Protein AF-A0A3D1PPT0-F1 (afdb_monomer)

Mean predicted aligned error: 4.59 Å

Secondary structure (DSSP, 8-state):
----------EEEEESSHHHHHHHHHHHHHHHHHTT-EEEEEESS--HHHHHHHHTTS---HHHHHHHHHS--SS-HHHHHHHHHHHHHTT--EEEEEEE-HHHHHHHHHHHHHHHTT-SSEEEEEEEEHHHHTTTHHHHHTT-SEEEETTEEEE--

Foldseek 3Di:
DDDDDPDDFAEEEEAQDLVQVCLLCLVVVLVCVVVVAAEAEAEPAACLVVLLVVLVPDPDDPVSSVVSNPHRRHNDLVVSLVVLQVCLVVLGQYEYEHYDAPVSLVVSCVSNCVRPVPHPRYHYYYYHHCVRCVVPVVVVLVVHQWYGHSVGIDGPD

Solvent-accessible surface area (backbone atoms only — not comparable to full-atom values): 8934 Å² total; per-residue (Å²): 140,83,78,88,75,88,64,75,88,36,31,34,30,72,24,86,44,71,68,50,41,47,60,33,42,48,68,53,50,54,52,36,50,76,68,72,30,47,69,44,50,45,33,77,58,68,38,54,68,60,50,53,58,46,55,75,71,50,98,65,60,67,71,58,48,52,59,62,66,68,45,65,42,45,59,51,61,74,62,50,52,54,50,53,55,52,39,54,75,68,66,48,46,30,39,36,36,33,36,29,50,71,70,55,38,50,58,49,45,71,58,51,44,81,66,44,76,84,45,88,45,62,48,51,34,44,30,36,43,39,78,83,37,63,92,47,46,68,70,56,49,74,77,30,46,25,36,47,38,75,93,41,80,42,74,68,119

Radius of gyration: 15.18 Å; Cα contacts (8 Å, |Δi|>4): 231; chains: 1; bounding box: 26×52×35 Å

Sequence (157 aa):
MNKNQKTKEKTCAFYASDYHFEMISLPYINKKLDESKEVIVLTENNLKETIKKLVSKINLNEDKKVDILKIDWENNDLNKFKKINEDIKSKKDMVIFVKGKENYIKNINENIEKWTEKSKNVEIIDCYDMEEISQDMDNIMDQYKFTLKTTGKNIIK

Structure (mmCIF, N/CA/C/O backbone):
data_AF-A0A3D1PPT0-F1
#
_entry.id   AF-A0A3D1PPT0-F1
#
loop_
_atom_site.group_PDB
_atom_site.id
_atom_site.type_symbol
_atom_site.label_atom_id
_atom_site.label_alt_id
_atom_site.label_comp_id
_atom_site.label_asym_id
_atom_site.label_entity_id
_atom_site.label_seq_id
_atom_site.pdbx_PDB_ins_code
_atom_site.Cartn_x
_atom_site.Cartn_y
_atom_site.Cartn_z
_atom_site.occupancy
_atom_site.B_iso_or_equiv
_atom_site.auth_seq_id
_atom_site.auth_comp_id
_atom_site.auth_asym_id
_atom_site.auth_atom_id
_atom_site.pdbx_PDB_model_num
ATOM 1 N N . MET A 1 1 ? -0.658 -32.384 -5.432 1.00 43.19 1 MET A N 1
ATOM 2 C CA . MET A 1 1 ? -1.028 -32.012 -4.048 1.00 43.19 1 MET A CA 1
ATOM 3 C C . MET A 1 1 ? -0.058 -30.949 -3.578 1.00 43.19 1 MET A C 1
ATOM 5 O O . MET A 1 1 ? 1.128 -31.238 -3.556 1.00 43.19 1 MET A O 1
ATOM 9 N N . ASN A 1 2 ? -0.536 -29.761 -3.209 1.00 31.02 2 ASN A N 1
ATOM 10 C CA . ASN A 1 2 ? 0.207 -28.881 -2.312 1.00 31.02 2 ASN A CA 1
ATOM 11 C C . ASN A 1 2 ? -0.758 -28.197 -1.342 1.00 31.02 2 ASN A C 1
ATOM 13 O O . ASN A 1 2 ? -1.925 -27.969 -1.646 1.00 31.02 2 ASN A O 1
ATOM 17 N N . LYS A 1 3 ? -0.266 -28.074 -0.114 1.00 34.47 3 LYS A N 1
ATOM 18 C CA . LYS A 1 3 ? -1.001 -28.040 1.149 1.00 34.47 3 LYS A CA 1
ATOM 19 C C . LYS A 1 3 ? -1.769 -26.733 1.344 1.00 34.47 3 LYS A C 1
ATOM 21 O O . LYS A 1 3 ? -1.200 -25.671 1.146 1.00 34.47 3 LYS A O 1
ATOM 26 N N . ASN A 1 4 ? -3.005 -26.852 1.837 1.00 39.88 4 ASN A N 1
ATOM 27 C CA . ASN A 1 4 ? -3.683 -25.920 2.747 1.00 39.88 4 ASN A CA 1
ATOM 28 C C . ASN A 1 4 ? -3.096 -24.498 2.809 1.00 39.88 4 ASN A C 1
ATOM 30 O O . ASN A 1 4 ? -2.455 -24.145 3.796 1.00 39.88 4 ASN A O 1
ATOM 34 N N . GLN A 1 5 ? -3.382 -23.654 1.825 1.00 42.25 5 GLN A N 1
ATOM 35 C CA . GLN A 1 5 ? -3.345 -22.217 2.055 1.00 42.25 5 GLN A CA 1
ATOM 36 C C . GLN A 1 5 ? -4.765 -21.782 2.407 1.00 42.25 5 GLN A C 1
ATOM 38 O O . GLN A 1 5 ? -5.582 -21.465 1.551 1.00 42.25 5 GLN A O 1
ATOM 43 N N . LYS A 1 6 ? -5.079 -21.776 3.708 1.00 45.47 6 LYS A N 1
ATOM 44 C CA . LYS A 1 6 ? -6.117 -20.878 4.236 1.00 45.47 6 LYS A CA 1
ATOM 45 C C . LYS A 1 6 ? -5.547 -19.455 4.203 1.00 45.47 6 LYS A C 1
ATOM 47 O O . LYS A 1 6 ? -5.360 -18.838 5.244 1.00 45.47 6 LYS A O 1
ATOM 52 N N . THR A 1 7 ? -5.182 -18.961 3.028 1.00 49.59 7 THR A N 1
ATOM 53 C CA . THR A 1 7 ? -4.718 -17.590 2.872 1.00 49.59 7 THR A CA 1
ATOM 54 C C . THR A 1 7 ? -5.952 -16.731 2.674 1.00 49.59 7 THR A C 1
ATOM 56 O O . THR A 1 7 ? -6.834 -17.008 1.863 1.00 49.59 7 THR A O 1
ATOM 59 N N . LYS A 1 8 ? -6.067 -15.713 3.517 1.00 63.38 8 LYS A N 1
ATOM 60 C CA . LYS A 1 8 ? -7.023 -14.629 3.341 1.00 63.3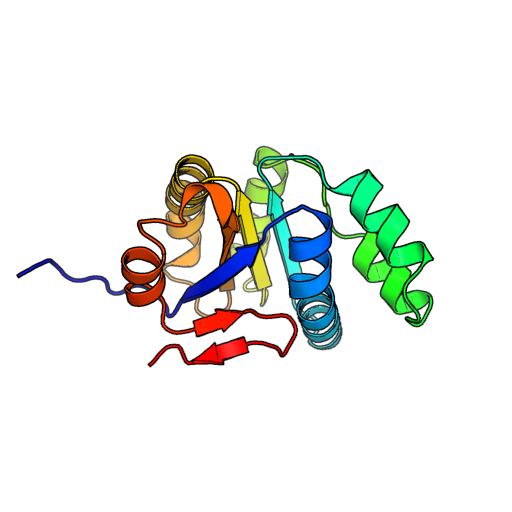8 8 LYS A CA 1
ATOM 61 C C . LYS A 1 8 ? -6.967 -14.145 1.889 1.00 63.38 8 LYS A C 1
ATOM 63 O O . LYS A 1 8 ? -5.880 -14.069 1.331 1.00 63.38 8 LYS A O 1
ATOM 68 N N . GLU A 1 9 ? -8.110 -13.832 1.283 1.00 76.56 9 GLU A N 1
ATOM 69 C CA . GLU A 1 9 ? -8.149 -13.369 -0.109 1.00 76.56 9 GLU A CA 1
ATOM 70 C C . GLU A 1 9 ? -7.238 -12.144 -0.284 1.00 76.56 9 GLU A C 1
ATOM 72 O O . GLU A 1 9 ? -7.516 -11.077 0.270 1.00 76.56 9 GLU A O 1
ATOM 77 N N . LYS A 1 10 ? -6.136 -12.310 -1.022 1.00 84.69 10 LYS A N 1
ATOM 78 C CA . LYS A 1 10 ? -5.151 -11.252 -1.260 1.00 84.69 10 LYS A CA 1
ATOM 79 C C . LYS A 1 10 ? -5.375 -10.563 -2.600 1.00 84.69 10 LYS A C 1
ATOM 81 O O . LYS A 1 10 ? -5.988 -11.117 -3.519 1.00 84.69 10 LYS A O 1
ATOM 86 N N . THR A 1 11 ? -4.832 -9.355 -2.698 1.00 95.00 11 THR A N 1
ATOM 87 C CA . THR A 1 11 ? -4.784 -8.567 -3.930 1.00 95.00 11 THR A CA 1
ATOM 88 C C . THR A 1 11 ? -3.329 -8.396 -4.353 1.00 95.00 11 THR A C 1
ATOM 90 O O . THR A 1 11 ? -2.491 -8.132 -3.497 1.00 95.00 11 THR A O 1
ATOM 93 N N . CYS A 1 12 ? -3.027 -8.511 -5.644 1.00 96.69 12 CYS A N 1
ATOM 94 C CA . CYS A 1 12 ? -1.728 -8.121 -6.192 1.00 96.69 12 CYS A CA 1
ATOM 95 C C . CYS A 1 12 ? -1.845 -6.878 -7.082 1.00 96.69 12 CYS A C 1
ATOM 97 O O . CYS A 1 12 ? -2.912 -6.570 -7.612 1.00 96.69 12 CYS A O 1
ATOM 99 N N . ALA A 1 13 ? -0.751 -6.158 -7.271 1.00 97.44 13 ALA A N 1
ATOM 100 C CA . ALA A 1 13 ? -0.611 -5.095 -8.257 1.00 97.44 13 ALA A CA 1
ATOM 101 C C . ALA A 1 13 ? 0.745 -5.229 -8.949 1.00 97.44 13 ALA A C 1
ATOM 103 O O . ALA A 1 13 ? 1.684 -5.777 -8.377 1.00 97.44 13 ALA A O 1
ATOM 104 N N . PHE A 1 14 ? 0.857 -4.696 -10.161 1.00 96.50 14 PHE A N 1
ATOM 105 C CA . PHE A 1 14 ? 2.086 -4.762 -10.950 1.00 96.50 14 PHE A CA 1
ATOM 106 C C . PHE A 1 14 ? 2.441 -3.367 -11.430 1.00 96.50 14 PHE A C 1
ATOM 108 O O . PHE A 1 14 ? 1.636 -2.724 -12.108 1.00 96.50 14 PHE A O 1
ATOM 115 N N . TYR A 1 15 ? 3.624 -2.889 -11.059 1.00 97.06 15 TYR A N 1
ATOM 116 C CA . TYR A 1 15 ? 4.100 -1.559 -11.415 1.00 97.06 15 TYR A CA 1
ATOM 117 C C . TYR A 1 15 ? 5.358 -1.643 -12.278 1.00 97.06 15 TYR A C 1
ATOM 119 O O . TYR A 1 15 ? 6.070 -2.633 -12.261 1.00 97.06 15 TYR A O 1
ATOM 127 N N . ALA A 1 16 ? 5.626 -0.578 -13.032 1.00 95.69 16 ALA A N 1
ATOM 128 C CA . ALA A 1 16 ? 6.801 -0.463 -13.909 1.00 95.69 16 ALA A CA 1
ATOM 129 C C . ALA A 1 16 ? 7.741 0.674 -13.469 1.00 95.69 16 ALA A C 1
ATOM 131 O O . ALA A 1 16 ? 8.808 0.880 -14.020 1.00 95.69 16 ALA A O 1
ATOM 132 N N . SER A 1 17 ? 7.298 1.490 -12.513 1.00 96.56 17 SER A N 1
ATOM 133 C CA . SER A 1 17 ? 8.070 2.554 -11.874 1.00 96.56 17 SER A CA 1
ATOM 134 C C . SER A 1 17 ? 7.339 3.015 -10.615 1.00 96.56 17 SER A C 1
ATOM 136 O O . SER A 1 17 ? 6.165 2.681 -10.421 1.00 96.56 17 SER A O 1
ATOM 138 N N . ASP A 1 18 ? 7.994 3.841 -9.801 1.00 97.50 18 ASP A N 1
ATOM 139 C CA . ASP A 1 18 ? 7.369 4.478 -8.639 1.00 97.50 18 ASP A CA 1
ATOM 140 C C . ASP A 1 18 ? 6.121 5.275 -9.029 1.00 97.50 18 ASP A C 1
ATOM 142 O O . ASP A 1 18 ? 5.050 5.039 -8.480 1.00 97.50 18 ASP A O 1
ATOM 146 N N . TYR A 1 19 ? 6.200 6.120 -10.063 1.00 96.56 19 TYR A N 1
ATOM 147 C CA . TYR A 1 19 ? 5.028 6.854 -10.549 1.00 96.56 19 TYR A CA 1
ATOM 148 C C . TYR A 1 19 ? 3.919 5.926 -11.055 1.00 96.56 19 TYR A C 1
ATOM 150 O O . TYR A 1 19 ? 2.744 6.227 -10.860 1.00 96.56 19 TYR A O 1
ATOM 158 N N . HIS A 1 20 ? 4.255 4.798 -11.696 1.00 96.19 20 HIS A N 1
ATOM 159 C CA . HIS A 1 20 ? 3.234 3.838 -12.125 1.00 96.19 20 HIS A CA 1
ATOM 160 C C . HIS A 1 20 ? 2.518 3.220 -10.913 1.00 96.19 20 HIS A C 1
ATOM 162 O O . HIS A 1 20 ? 1.288 3.166 -10.897 1.00 96.19 20 HIS A O 1
ATOM 168 N N . PHE A 1 21 ? 3.262 2.830 -9.874 1.00 98.00 21 PHE A N 1
ATOM 169 C CA . PHE A 1 21 ? 2.687 2.358 -8.612 1.00 98.00 21 PHE A CA 1
ATOM 170 C C . PHE A 1 21 ? 1.792 3.418 -7.958 1.00 98.00 21 PHE A C 1
ATOM 172 O O . PHE A 1 21 ? 0.669 3.118 -7.549 1.00 98.00 21 PHE A O 1
ATOM 179 N N . GLU A 1 22 ? 2.256 4.663 -7.872 1.00 97.00 22 GLU A N 1
ATOM 180 C CA . GLU A 1 22 ? 1.495 5.760 -7.274 1.00 97.00 22 GLU A CA 1
ATOM 181 C C . GLU A 1 22 ? 0.200 6.030 -8.056 1.00 97.00 22 GLU A C 1
ATOM 183 O O . GLU A 1 22 ? -0.864 6.171 -7.461 1.00 97.00 22 GLU A O 1
ATOM 188 N N . MET A 1 23 ? 0.239 6.005 -9.392 1.00 94.50 23 MET A N 1
ATOM 189 C CA . MET A 1 23 ? -0.955 6.157 -10.235 1.00 94.50 23 MET A CA 1
ATOM 190 C C . MET A 1 23 ? -1.960 5.007 -10.076 1.00 94.50 23 MET A C 1
ATOM 192 O O . MET A 1 23 ? -3.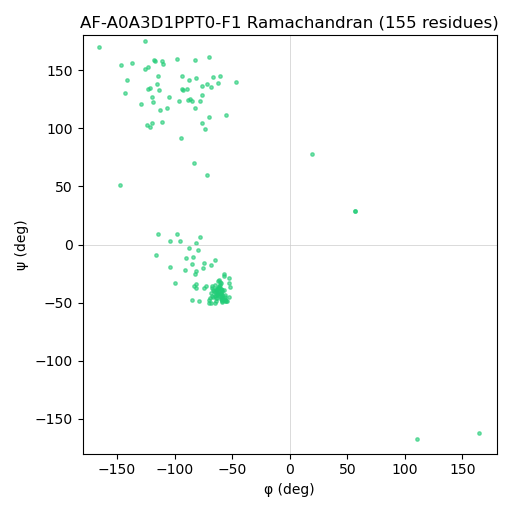167 5.241 -10.143 1.00 94.50 23 MET A O 1
ATOM 196 N N . ILE A 1 24 ? -1.491 3.773 -9.860 1.00 96.19 24 ILE A N 1
ATOM 197 C CA . ILE A 1 24 ? -2.359 2.623 -9.558 1.00 96.19 24 ILE A CA 1
ATOM 198 C C . ILE A 1 24 ? -2.989 2.774 -8.166 1.00 96.19 24 ILE A C 1
ATOM 200 O O . ILE A 1 24 ? -4.185 2.541 -7.987 1.00 96.19 24 ILE A O 1
ATOM 204 N N . SER A 1 25 ? -2.179 3.134 -7.171 1.00 96.81 25 SER A N 1
ATOM 205 C CA . SER A 1 25 ? -2.561 3.083 -5.759 1.00 96.81 25 SER A CA 1
ATOM 206 C C . SER A 1 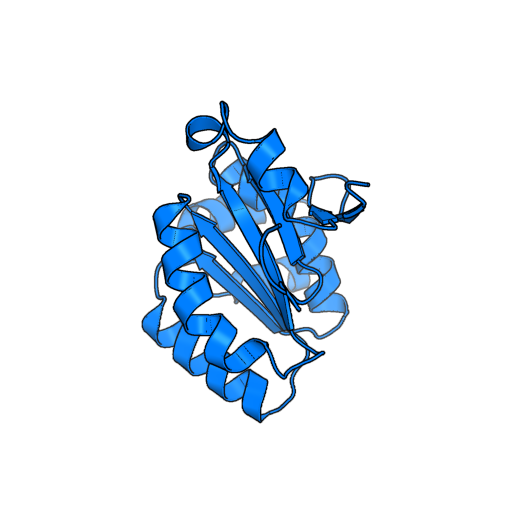25 ? -3.380 4.291 -5.311 1.00 96.81 25 S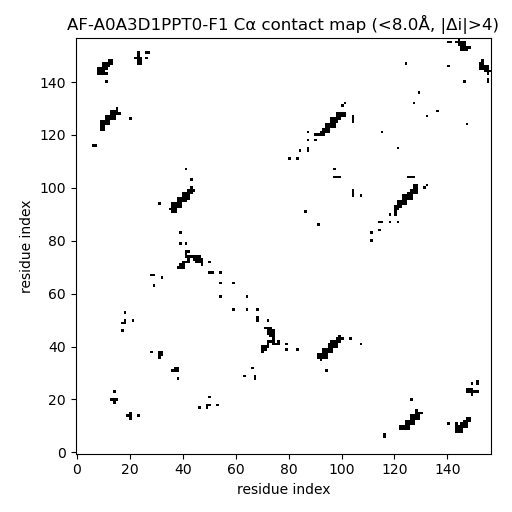ER A C 1
ATOM 208 O O . SER A 1 25 ? -4.331 4.114 -4.553 1.00 96.81 25 SER A O 1
ATOM 210 N N . LEU A 1 26 ? -3.084 5.503 -5.792 1.00 95.19 26 LEU A N 1
ATOM 211 C CA . LEU A 1 26 ? -3.695 6.742 -5.303 1.00 95.19 26 LEU A CA 1
ATOM 212 C C . LEU A 1 26 ? -5.229 6.777 -5.373 1.00 95.19 26 LEU A C 1
ATOM 214 O O . LEU A 1 26 ? -5.841 7.123 -4.359 1.00 95.19 26 LEU A O 1
ATOM 218 N N . PRO A 1 27 ? -5.893 6.405 -6.487 1.00 93.69 27 PRO A N 1
ATOM 219 C CA . PRO A 1 27 ? -7.355 6.377 -6.529 1.00 93.69 27 PRO A CA 1
ATOM 220 C C . PRO A 1 27 ? -7.946 5.423 -5.483 1.00 93.69 27 PRO A C 1
ATOM 222 O O . PRO A 1 27 ? -8.960 5.730 -4.851 1.00 93.69 27 PRO A O 1
ATOM 225 N N . TYR A 1 28 ? -7.288 4.279 -5.268 1.00 96.50 28 TYR A N 1
ATOM 226 C CA . TYR A 1 28 ? -7.702 3.299 -4.270 1.00 96.50 28 TYR A CA 1
ATOM 227 C C . TYR A 1 28 ? -7.477 3.820 -2.851 1.00 96.50 28 TYR A C 1
ATOM 229 O O . TYR A 1 28 ? -8.398 3.780 -2.041 1.00 96.50 28 TYR A O 1
ATOM 237 N N . ILE A 1 29 ? -6.293 4.365 -2.566 1.00 96.69 29 ILE A N 1
ATOM 238 C CA . ILE A 1 29 ? -5.940 4.977 -1.281 1.00 96.69 29 ILE A CA 1
ATOM 239 C C . ILE A 1 29 ? -6.934 6.076 -0.930 1.00 96.69 29 ILE A C 1
ATOM 241 O O . ILE A 1 29 ? -7.500 6.042 0.157 1.00 96.69 29 ILE A O 1
ATOM 245 N N . ASN A 1 30 ? -7.224 6.987 -1.862 1.00 94.56 30 ASN A N 1
ATOM 246 C CA . ASN A 1 30 ? -8.186 8.056 -1.625 1.00 94.56 30 ASN A CA 1
ATOM 247 C C . ASN A 1 30 ? -9.558 7.497 -1.217 1.00 94.56 30 ASN A C 1
ATOM 249 O O . ASN A 1 30 ? -10.157 7.967 -0.256 1.00 94.56 30 ASN A O 1
ATOM 253 N N . LYS A 1 31 ? -10.042 6.460 -1.911 1.00 94.94 31 LYS A N 1
ATOM 254 C CA . LYS A 1 31 ? -11.301 5.801 -1.551 1.00 94.94 31 LYS A CA 1
ATOM 255 C C . LYS A 1 31 ? -11.242 5.165 -0.155 1.00 94.94 31 LYS A C 1
ATOM 257 O O . LYS A 1 31 ? -12.235 5.183 0.561 1.00 94.94 31 LYS A O 1
ATOM 262 N N . LYS A 1 32 ? -10.104 4.588 0.242 1.00 96.12 32 LYS A N 1
ATOM 263 C CA . LYS A 1 32 ? -9.942 3.958 1.563 1.00 96.12 32 LYS A CA 1
ATOM 264 C C . LYS A 1 32 ? -9.863 4.969 2.698 1.00 96.12 32 LYS A C 1
ATOM 266 O O . LYS A 1 32 ? -10.452 4.717 3.744 1.00 96.12 32 LYS A O 1
ATOM 271 N N . LEU A 1 33 ? -9.237 6.116 2.462 1.00 95.75 33 LEU A N 1
ATOM 272 C CA . LEU A 1 33 ? -9.274 7.244 3.389 1.00 95.75 33 LEU A CA 1
ATOM 273 C C . LEU A 1 33 ? -10.707 7.780 3.546 1.00 95.75 33 LEU A C 1
ATOM 275 O O . LEU A 1 33 ? -11.155 7.958 4.675 1.00 95.75 33 LEU A O 1
ATOM 279 N N . ASP A 1 34 ? -11.459 7.924 2.445 1.00 94.94 34 ASP A N 1
ATOM 280 C CA . ASP A 1 34 ? -12.882 8.309 2.480 1.00 94.94 34 ASP A CA 1
ATOM 281 C C . ASP A 1 34 ? -13.733 7.276 3.276 1.00 94.94 34 ASP A C 1
ATOM 283 O O . ASP A 1 34 ? -14.687 7.635 3.962 1.00 94.94 34 ASP A O 1
ATOM 287 N N . GLU A 1 35 ? -13.359 5.987 3.249 1.00 95.75 35 GLU A N 1
ATOM 288 C CA . GLU A 1 35 ? -13.944 4.901 4.063 1.00 95.75 35 GLU A CA 1
ATOM 289 C C . GLU A 1 35 ? -13.439 4.881 5.529 1.00 95.75 35 GLU A C 1
ATOM 291 O O . GLU A 1 35 ? -13.750 3.944 6.264 1.00 95.75 35 GLU A O 1
ATOM 296 N N . SER A 1 36 ? -12.661 5.880 5.969 1.00 94.50 36 SER A N 1
ATOM 297 C CA . SER A 1 36 ? -12.027 5.949 7.301 1.00 94.50 36 SER A CA 1
ATOM 298 C C . SER A 1 36 ? -11.126 4.752 7.637 1.00 94.50 36 SER A C 1
ATOM 300 O O . SER A 1 36 ? -10.962 4.391 8.805 1.00 94.50 36 SER A O 1
ATOM 302 N N . LYS A 1 37 ? -10.536 4.120 6.616 1.00 96.06 37 LYS A N 1
ATOM 303 C CA . LYS A 1 37 ? -9.578 3.025 6.792 1.00 96.06 37 LYS A CA 1
ATOM 304 C C . LYS A 1 37 ? -8.172 3.565 6.947 1.00 96.06 37 LYS A C 1
ATOM 306 O O . LYS A 1 37 ? -7.758 4.480 6.238 1.00 96.06 37 LYS A O 1
ATOM 311 N N . GLU A 1 38 ? -7.418 2.929 7.831 1.00 97.06 38 GLU A N 1
ATOM 312 C CA . GLU A 1 38 ? -5.993 3.191 7.966 1.00 97.06 38 GLU A CA 1
ATOM 313 C C . GLU A 1 38 ? -5.254 2.699 6.711 1.00 97.06 38 GLU A C 1
ATOM 315 O O . GLU A 1 38 ? -5.507 1.596 6.221 1.00 97.06 38 GLU A O 1
ATOM 320 N N . VAL A 1 39 ? -4.333 3.506 6.185 1.00 98.12 39 VAL A N 1
ATOM 321 C CA . VAL A 1 39 ? -3.534 3.155 5.005 1.00 98.12 39 VAL A CA 1
ATOM 322 C C . VAL A 1 39 ? -2.063 3.126 5.388 1.00 98.12 39 VAL A C 1
ATOM 324 O O . VAL A 1 39 ? -1.506 4.120 5.849 1.00 98.12 39 VAL A O 1
ATOM 327 N N . ILE A 1 40 ? -1.420 1.983 5.160 1.00 98.12 40 ILE A N 1
ATOM 328 C CA . ILE A 1 40 ? 0.008 1.785 5.414 1.00 98.12 40 ILE A CA 1
ATOM 329 C C . ILE A 1 40 ? 0.682 1.348 4.119 1.00 98.12 40 ILE A C 1
ATOM 331 O O . ILE A 1 40 ? 0.187 0.468 3.421 1.00 98.12 40 ILE A O 1
ATOM 335 N N . VAL A 1 41 ? 1.824 1.957 3.806 1.00 98.38 41 VAL A N 1
ATOM 336 C CA . VAL A 1 41 ? 2.616 1.644 2.613 1.00 98.38 41 VAL A CA 1
ATOM 337 C C . VAL A 1 41 ? 3.992 1.165 3.057 1.00 98.38 41 VAL A C 1
ATOM 339 O O . VAL A 1 41 ? 4.804 1.966 3.499 1.00 98.38 41 VAL A O 1
ATOM 342 N N . LEU A 1 42 ? 4.260 -0.132 2.982 1.00 98.50 42 LEU A N 1
ATOM 343 C CA . LEU A 1 42 ? 5.595 -0.716 3.137 1.00 98.50 42 LEU A CA 1
ATOM 344 C C . LEU A 1 42 ? 6.250 -0.726 1.756 1.00 98.50 42 LEU A C 1
ATOM 346 O O . LEU A 1 42 ? 5.647 -1.205 0.798 1.00 98.50 42 LEU A O 1
ATOM 350 N N . THR A 1 43 ? 7.431 -0.129 1.625 1.00 98.12 43 THR A N 1
ATOM 351 C CA . THR A 1 43 ? 8.077 0.084 0.325 1.00 98.12 43 THR A CA 1
ATOM 352 C C . THR A 1 43 ? 9.584 -0.099 0.429 1.00 98.12 43 THR A C 1
ATOM 354 O O . THR A 1 43 ? 10.229 0.493 1.294 1.00 98.12 43 THR A O 1
ATOM 357 N N . GLU A 1 44 ? 10.150 -0.892 -0.481 1.00 97.81 44 GLU A N 1
ATOM 358 C CA . GLU A 1 44 ? 11.590 -1.169 -0.535 1.00 97.81 44 GLU A CA 1
ATOM 359 C C . GLU A 1 44 ? 12.422 0.100 -0.795 1.00 97.81 44 GLU A C 1
ATOM 361 O O . GLU A 1 44 ? 13.531 0.251 -0.283 1.00 97.81 44 GLU A O 1
ATOM 366 N N . ASN A 1 45 ? 11.880 1.061 -1.541 1.00 96.50 45 ASN A N 1
ATOM 367 C CA . ASN A 1 45 ? 12.499 2.359 -1.802 1.00 96.50 45 ASN A CA 1
ATOM 368 C C . ASN A 1 45 ? 11.657 3.518 -1.247 1.00 96.50 45 ASN A C 1
ATOM 370 O O . ASN A 1 45 ? 10.457 3.385 -1.022 1.00 96.50 45 ASN A O 1
ATOM 374 N N . ASN A 1 46 ? 12.286 4.673 -1.020 1.00 97.50 46 ASN A N 1
ATOM 375 C CA . ASN A 1 46 ? 11.609 5.857 -0.488 1.00 97.50 46 ASN A CA 1
ATOM 376 C C . ASN A 1 46 ? 10.792 6.570 -1.584 1.00 97.50 46 ASN A C 1
ATOM 378 O O . ASN A 1 46 ? 11.363 6.997 -2.585 1.00 97.50 46 ASN A O 1
ATOM 382 N N . LEU A 1 47 ? 9.485 6.746 -1.359 1.00 98.12 47 LEU A N 1
ATOM 383 C CA . LEU A 1 47 ? 8.544 7.360 -2.307 1.00 98.12 47 LEU A CA 1
ATOM 384 C C . LEU A 1 47 ? 8.148 8.800 -1.935 1.00 98.12 47 LEU A C 1
ATOM 386 O O . LEU A 1 47 ? 7.320 9.420 -2.596 1.00 98.12 47 LEU A O 1
ATOM 390 N N . LYS A 1 48 ? 8.712 9.369 -0.864 1.00 97.38 48 LYS A N 1
ATOM 391 C CA . LYS A 1 48 ? 8.285 10.669 -0.318 1.00 97.38 48 LYS A CA 1
ATOM 392 C C . LYS A 1 48 ? 8.405 11.822 -1.309 1.00 97.38 48 LYS A C 1
ATOM 394 O O . LYS A 1 48 ? 7.556 12.709 -1.321 1.00 97.38 48 LYS A O 1
ATOM 399 N N . GLU A 1 49 ? 9.449 11.842 -2.129 1.00 97.25 49 GLU A N 1
ATOM 400 C CA . GLU A 1 49 ? 9.644 12.930 -3.092 1.00 97.25 49 GLU A CA 1
ATOM 401 C C . GLU A 1 49 ? 8.833 12.722 -4.377 1.00 97.25 49 GLU A C 1
ATOM 403 O O . GLU A 1 49 ? 8.290 13.687 -4.924 1.00 97.25 49 GLU A O 1
ATOM 408 N N . THR A 1 50 ? 8.679 11.476 -4.834 1.00 97.62 50 THR A N 1
ATOM 409 C CA . THR A 1 50 ? 7.863 11.144 -6.011 1.00 97.62 50 THR A CA 1
ATOM 410 C C . THR A 1 50 ? 6.387 11.421 -5.741 1.00 97.62 50 THR A C 1
ATOM 412 O O . THR A 1 50 ? 5.769 12.158 -6.516 1.00 97.62 50 THR A O 1
ATOM 415 N N . ILE A 1 51 ? 5.867 11.011 -4.576 1.00 97.62 51 ILE A N 1
ATOM 416 C CA . ILE A 1 51 ? 4.466 11.238 -4.216 1.00 97.62 51 ILE A CA 1
ATOM 417 C C . ILE A 1 51 ? 4.148 12.724 -4.054 1.00 97.62 51 ILE A C 1
ATOM 419 O O . ILE A 1 51 ? 3.131 13.188 -4.561 1.00 97.62 51 ILE A O 1
ATOM 423 N N . LYS A 1 52 ? 5.034 13.522 -3.438 1.00 96.81 52 LYS A N 1
ATOM 424 C CA . LYS A 1 52 ? 4.865 14.986 -3.352 1.00 96.81 52 LYS A CA 1
ATOM 425 C C . LYS A 1 52 ? 4.772 15.616 -4.739 1.00 96.81 52 LYS A C 1
ATOM 427 O O . LYS A 1 52 ? 3.905 16.453 -5.006 1.00 96.81 52 LYS A O 1
ATOM 432 N N . LYS A 1 53 ? 5.661 15.204 -5.645 1.00 97.00 53 LYS A N 1
ATOM 433 C CA . LYS A 1 53 ? 5.687 15.714 -7.016 1.00 97.00 53 LYS A CA 1
ATOM 434 C C . LYS A 1 53 ? 4.457 15.2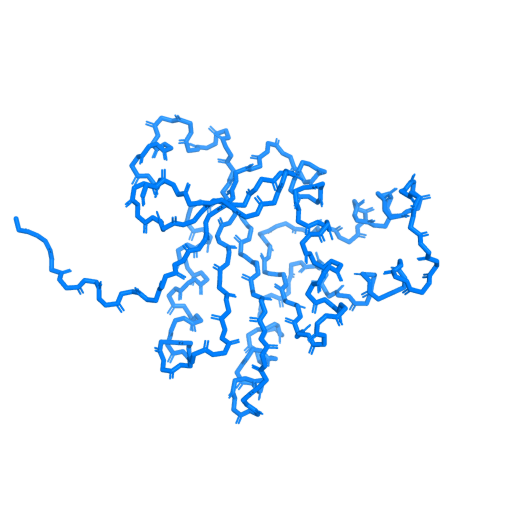81 -7.808 1.00 97.00 53 LYS A C 1
ATOM 436 O O . LYS A 1 53 ? 3.962 16.071 -8.607 1.00 97.00 53 LYS A O 1
ATOM 441 N N . LEU A 1 54 ? 3.944 14.075 -7.587 1.00 95.81 54 LEU A N 1
ATOM 442 C CA . LEU A 1 54 ? 2.715 13.613 -8.217 1.00 95.81 54 LEU A CA 1
ATOM 443 C C . LEU A 1 54 ? 1.486 14.347 -7.664 1.00 95.81 54 LEU A C 1
ATOM 445 O O . LEU A 1 54 ? 0.712 14.913 -8.434 1.00 95.81 54 LEU A O 1
ATOM 449 N N . VAL A 1 55 ? 1.341 14.409 -6.339 1.00 95.50 55 VAL A N 1
ATOM 450 C CA . VAL A 1 55 ? 0.204 15.039 -5.649 1.00 95.50 55 VAL A CA 1
ATOM 451 C C . VAL A 1 55 ? 0.074 16.529 -5.986 1.00 95.50 55 VAL A C 1
ATOM 453 O O . VAL A 1 55 ? -1.039 17.037 -6.115 1.00 95.50 55 VAL A O 1
ATOM 456 N N . SER A 1 56 ? 1.189 17.230 -6.217 1.00 94.31 56 SER A N 1
ATOM 457 C CA . SER A 1 56 ? 1.154 18.633 -6.665 1.00 94.31 56 SER A CA 1
ATOM 458 C C . SER A 1 56 ? 0.623 18.825 -8.094 1.00 94.31 56 SER A C 1
ATOM 460 O O . SER A 1 56 ? 0.223 19.932 -8.446 1.00 94.31 56 SER A O 1
ATOM 462 N N . LYS A 1 57 ? 0.594 17.768 -8.916 1.00 93.19 57 LYS A N 1
ATOM 463 C CA . LYS A 1 57 ? 0.166 17.815 -10.325 1.00 93.19 57 LYS A CA 1
ATOM 464 C C . LYS A 1 57 ? -1.223 17.238 -10.576 1.00 93.19 57 LYS A C 1
ATOM 466 O O . LYS A 1 57 ? -1.801 17.506 -11.626 1.00 93.19 57 LYS A O 1
ATOM 471 N N . ILE A 1 58 ? -1.747 16.426 -9.662 1.00 89.56 58 ILE A N 1
ATOM 472 C CA . ILE A 1 58 ? -3.078 15.826 -9.805 1.00 89.56 58 ILE A CA 1
ATOM 473 C C . ILE A 1 58 ? -4.175 16.805 -9.381 1.00 89.56 58 ILE A C 1
ATOM 475 O O . ILE A 1 58 ? -4.040 17.559 -8.414 1.00 89.56 58 ILE A O 1
ATOM 479 N N . ASN A 1 59 ? -5.297 16.757 -10.096 1.00 89.81 59 ASN A N 1
ATOM 480 C CA . ASN A 1 59 ? -6.475 17.568 -9.806 1.00 89.81 59 ASN A CA 1
ATOM 481 C C . ASN A 1 59 ? -7.339 16.909 -8.713 1.00 89.81 59 ASN A C 1
ATOM 483 O O . ASN A 1 59 ? -8.403 16.362 -8.994 1.00 89.81 59 ASN A O 1
ATOM 487 N N . LEU A 1 60 ? -6.834 16.903 -7.478 1.00 89.56 60 LEU A N 1
ATOM 488 C CA . LEU A 1 60 ? -7.574 16.507 -6.274 1.00 89.56 60 LEU A CA 1
ATOM 489 C C . LEU A 1 60 ? -7.839 17.725 -5.386 1.00 89.56 60 LEU A C 1
ATOM 491 O O . LEU A 1 60 ? -7.073 18.688 -5.405 1.00 89.56 60 LEU A O 1
ATOM 495 N N . ASN A 1 61 ? -8.888 17.653 -4.569 1.00 91.75 61 ASN A N 1
ATOM 496 C CA . ASN A 1 61 ? -9.155 18.662 -3.545 1.00 91.75 61 ASN A CA 1
ATOM 497 C C . ASN A 1 61 ? -7.985 18.731 -2.550 1.00 91.75 61 ASN A C 1
ATOM 499 O O . ASN A 1 61 ? -7.401 17.700 -2.211 1.00 91.75 61 ASN A O 1
ATOM 503 N N . GLU A 1 62 ? -7.673 19.927 -2.052 1.00 93.31 62 GLU A N 1
ATOM 504 C CA . GLU A 1 62 ? -6.506 20.149 -1.185 1.00 93.31 62 GLU A CA 1
ATOM 505 C C . GLU A 1 62 ? -6.537 19.304 0.097 1.00 93.31 62 GLU A C 1
ATOM 507 O O . GLU A 1 62 ? -5.520 18.716 0.453 1.00 93.31 62 GLU A O 1
ATOM 512 N N . ASP A 1 63 ? -7.702 19.123 0.724 1.00 93.62 63 ASP A N 1
ATOM 513 C CA . ASP A 1 63 ? -7.833 18.268 1.916 1.00 93.62 63 ASP A CA 1
ATOM 514 C C . ASP A 1 63 ? -7.416 16.816 1.630 1.00 93.62 63 ASP A C 1
ATOM 516 O O . ASP A 1 63 ? -6.661 16.206 2.388 1.00 93.62 63 ASP A O 1
ATOM 520 N N . LYS A 1 64 ? -7.814 16.287 0.465 1.00 94.06 64 LYS A N 1
ATOM 521 C CA . LYS A 1 64 ? -7.442 14.934 0.023 1.00 94.06 64 LYS A CA 1
ATOM 522 C C . LYS A 1 64 ? -5.946 14.823 -0.237 1.00 94.06 64 LYS A C 1
ATOM 524 O O . LYS A 1 64 ? -5.328 13.824 0.124 1.00 94.06 64 LYS A O 1
ATOM 529 N N . LYS A 1 65 ? -5.345 15.856 -0.836 1.00 95.44 65 LYS A N 1
ATOM 530 C CA . LYS A 1 65 ? -3.889 15.921 -1.027 1.00 95.44 65 LYS A CA 1
ATOM 531 C C . LYS A 1 65 ? -3.163 15.896 0.314 1.00 95.44 65 LYS A C 1
ATOM 533 O O . LYS A 1 65 ? -2.196 15.153 0.461 1.00 95.44 65 LYS A O 1
ATOM 538 N N . VAL A 1 66 ? -3.640 16.666 1.292 1.00 95.94 66 VAL A N 1
ATOM 539 C CA . VAL A 1 66 ? -3.078 16.699 2.646 1.00 95.94 66 VAL A CA 1
ATOM 540 C C . VAL A 1 66 ? -3.141 15.318 3.297 1.00 95.94 66 VAL A C 1
ATOM 542 O O . VAL A 1 66 ? -2.131 14.863 3.829 1.00 95.94 66 VAL A O 1
ATOM 545 N N . ASP A 1 67 ? -4.273 14.621 3.221 1.00 96.44 67 ASP A N 1
ATOM 546 C CA . ASP A 1 67 ? -4.410 13.292 3.827 1.00 96.44 67 ASP A CA 1
ATOM 547 C C . ASP A 1 67 ? -3.529 12.235 3.152 1.00 96.44 67 ASP A C 1
ATOM 549 O O . ASP A 1 67 ? -2.880 11.446 3.840 1.00 96.44 67 ASP A O 1
ATOM 553 N N . ILE A 1 68 ? -3.402 12.275 1.823 1.00 97.06 68 ILE A N 1
ATOM 554 C CA . ILE A 1 68 ? -2.460 11.425 1.081 1.00 97.06 68 ILE A CA 1
ATOM 555 C C . ILE A 1 68 ? -1.013 11.687 1.528 1.00 97.06 68 ILE A C 1
ATOM 557 O O . ILE A 1 68 ? -0.240 10.747 1.713 1.00 97.06 68 ILE A O 1
ATOM 561 N N . LEU A 1 69 ? -0.631 12.954 1.716 1.00 97.06 69 LEU A N 1
ATOM 562 C CA . LEU A 1 69 ? 0.730 13.335 2.110 1.00 97.06 69 LEU A CA 1
ATOM 563 C C . LEU A 1 69 ? 1.053 13.044 3.585 1.00 97.06 69 LEU A C 1
ATOM 565 O O . LEU A 1 69 ? 2.230 13.025 3.940 1.00 97.06 69 LEU A O 1
ATOM 569 N N . LYS A 1 70 ? 0.047 12.802 4.438 1.00 97.31 70 LYS A N 1
ATOM 570 C CA . LYS A 1 70 ? 0.244 12.355 5.831 1.00 97.31 70 LYS A CA 1
ATOM 571 C C . LYS A 1 70 ? 0.641 10.882 5.939 1.00 97.31 70 LYS A C 1
ATOM 573 O O . LYS A 1 70 ? 1.164 10.482 6.979 1.00 97.31 70 LYS A O 1
ATOM 578 N N . ILE A 1 71 ? 0.375 10.073 4.912 1.00 97.94 71 ILE A N 1
ATOM 579 C CA . ILE A 1 71 ? 0.815 8.675 4.878 1.00 97.94 71 ILE A CA 1
ATOM 580 C C . ILE A 1 71 ? 2.350 8.646 4.901 1.00 97.94 71 ILE A C 1
ATOM 582 O O . ILE A 1 71 ? 3.014 9.451 4.249 1.00 97.94 71 ILE A O 1
ATOM 586 N N . ASP A 1 72 ? 2.928 7.719 5.662 1.00 97.94 72 ASP A N 1
ATOM 587 C CA . ASP A 1 72 ? 4.375 7.510 5.656 1.00 97.94 72 ASP A CA 1
ATOM 588 C C . ASP A 1 72 ? 4.780 6.748 4.382 1.00 97.94 72 ASP A C 1
ATOM 590 O O . ASP A 1 72 ? 4.579 5.537 4.278 1.00 97.94 72 ASP A O 1
ATOM 594 N N . TRP A 1 73 ? 5.362 7.465 3.419 1.00 98.12 73 TRP A N 1
ATOM 595 C CA . TRP A 1 73 ? 5.853 6.949 2.134 1.00 98.12 73 TRP A CA 1
ATOM 596 C C . TRP A 1 73 ? 7.356 6.610 2.133 1.00 98.12 73 TRP A C 1
ATOM 598 O O . TRP A 1 73 ? 7.909 6.251 1.093 1.00 98.12 73 TRP A O 1
ATOM 608 N N . GLU A 1 74 ? 8.048 6.747 3.267 1.00 97.62 74 GLU A N 1
ATOM 609 C CA . GLU A 1 74 ? 9.486 6.470 3.373 1.00 97.62 74 GLU A CA 1
ATOM 610 C C . GLU A 1 74 ? 9.750 4.969 3.572 1.00 97.62 74 GLU A C 1
ATOM 612 O O . GLU A 1 74 ? 8.886 4.234 4.045 1.00 97.62 74 GLU A O 1
ATOM 617 N N . ASN A 1 75 ? 10.951 4.478 3.264 1.00 96.38 75 ASN A N 1
ATOM 618 C CA . ASN A 1 75 ? 11.335 3.132 3.700 1.00 96.38 75 ASN A CA 1
ATOM 619 C C . ASN A 1 75 ? 11.629 3.175 5.215 1.00 96.38 75 ASN A C 1
ATOM 621 O O . ASN A 1 75 ? 12.688 3.638 5.639 1.00 96.38 75 ASN A O 1
ATOM 625 N N . ASN A 1 76 ? 10.650 2.759 6.023 1.00 94.75 76 ASN A N 1
ATOM 626 C CA . ASN A 1 76 ? 10.668 2.847 7.485 1.00 94.75 76 ASN A CA 1
ATOM 627 C C . ASN A 1 76 ? 9.916 1.665 8.127 1.00 94.75 76 ASN A C 1
ATOM 629 O O . ASN A 1 76 ? 9.012 1.825 8.956 1.00 94.75 76 ASN A O 1
ATOM 633 N N . ASP A 1 77 ? 10.271 0.454 7.705 1.00 95.56 77 ASP A N 1
ATOM 634 C CA . ASP A 1 77 ? 9.508 -0.762 8.000 1.00 95.56 77 ASP A CA 1
ATOM 635 C C . ASP A 1 77 ? 9.350 -1.027 9.500 1.00 95.56 77 ASP A C 1
ATOM 637 O O . ASP A 1 77 ? 8.262 -1.365 9.959 1.00 9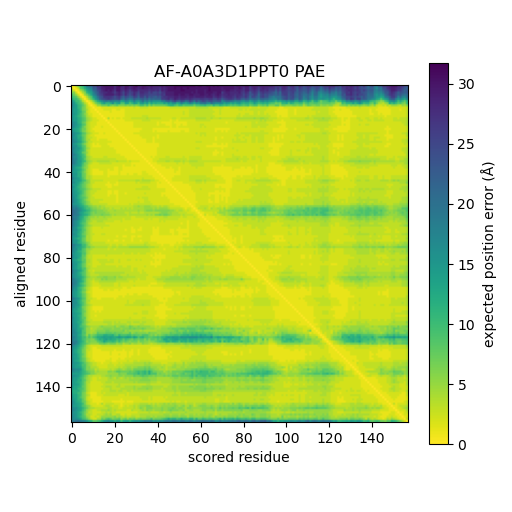5.56 77 ASP A O 1
ATOM 641 N N . LEU A 1 78 ? 10.393 -0.788 10.303 1.00 94.94 78 LEU A N 1
ATOM 642 C CA . LEU A 1 78 ? 10.350 -1.023 11.751 1.00 94.94 78 LEU A CA 1
ATOM 643 C C . LEU A 1 78 ? 9.254 -0.218 12.459 1.00 94.94 78 LEU A C 1
ATOM 645 O O . LEU A 1 78 ? 8.560 -0.747 13.330 1.00 94.94 78 LEU A O 1
ATOM 649 N N . ASN A 1 79 ? 9.091 1.060 12.111 1.00 96.56 79 ASN A N 1
ATOM 650 C CA . ASN A 1 79 ? 8.061 1.899 12.721 1.00 96.56 79 ASN A CA 1
ATOM 651 C C . ASN A 1 79 ? 6.671 1.542 12.184 1.00 96.56 79 ASN A C 1
ATOM 653 O O . ASN A 1 79 ? 5.712 1.478 12.956 1.00 96.56 79 ASN A O 1
ATOM 657 N N . LYS A 1 80 ? 6.572 1.209 10.894 1.00 97.12 80 LYS A N 1
ATOM 658 C CA . LYS A 1 80 ? 5.326 0.743 10.274 1.00 97.12 80 LYS A CA 1
ATOM 659 C C . LYS A 1 80 ? 4.853 -0.583 10.867 1.00 97.12 80 LYS A C 1
ATOM 661 O O . LYS A 1 80 ? 3.667 -0.727 11.140 1.00 97.12 80 LYS A O 1
ATOM 666 N N . PHE A 1 81 ? 5.756 -1.510 11.182 1.00 96.19 81 PHE A N 1
ATOM 667 C CA . PHE A 1 81 ? 5.425 -2.757 11.876 1.00 96.19 81 PHE A CA 1
ATOM 668 C C . PHE A 1 81 ? 4.858 -2.532 13.276 1.00 96.19 81 PHE A C 1
ATOM 670 O O . PHE A 1 81 ? 3.876 -3.178 13.646 1.00 96.19 81 PHE A O 1
ATOM 677 N N . LYS A 1 82 ? 5.434 -1.604 14.052 1.00 95.19 82 LYS A N 1
ATOM 678 C CA . LYS A 1 82 ? 4.884 -1.236 15.368 1.00 95.19 82 LYS A CA 1
ATOM 679 C C . LYS A 1 82 ? 3.455 -0.716 15.227 1.00 95.19 82 LYS A C 1
ATOM 681 O O . LYS A 1 82 ? 2.563 -1.231 15.897 1.00 95.19 82 LYS A O 1
ATOM 686 N N . LYS A 1 83 ? 3.240 0.212 14.289 1.00 95.38 83 LYS A N 1
ATOM 687 C CA . LYS A 1 83 ? 1.921 0.776 13.988 1.00 95.38 83 LYS A CA 1
ATOM 688 C C . LYS A 1 83 ? 0.912 -0.297 13.565 1.00 95.38 83 LYS A C 1
ATOM 690 O O . LYS A 1 83 ? -0.164 -0.371 14.146 1.00 95.38 83 LYS A O 1
ATOM 695 N N . ILE A 1 84 ? 1.280 -1.188 12.638 1.00 95.06 84 ILE A N 1
ATOM 696 C CA . ILE A 1 84 ? 0.433 -2.316 12.206 1.00 95.06 84 ILE A CA 1
ATOM 697 C C . ILE A 1 84 ? -0.007 -3.156 13.410 1.00 95.06 84 ILE A C 1
ATOM 699 O O . ILE A 1 84 ? -1.189 -3.452 13.568 1.00 95.06 84 ILE A O 1
ATOM 703 N N . ASN A 1 85 ? 0.929 -3.530 14.284 1.00 93.25 85 ASN A N 1
ATOM 704 C CA . ASN A 1 85 ? 0.622 -4.344 15.458 1.00 93.25 85 ASN A CA 1
ATOM 705 C C . ASN A 1 85 ? -0.336 -3.626 16.432 1.00 93.25 85 ASN A C 1
ATOM 707 O O . ASN A 1 85 ? -1.244 -4.248 16.985 1.00 93.25 85 ASN A O 1
ATOM 711 N N . GLU A 1 86 ? -0.159 -2.321 16.642 1.00 93.94 86 GLU A N 1
ATOM 712 C CA . GLU A 1 86 ? -1.038 -1.495 17.482 1.00 93.94 86 GLU A CA 1
ATOM 713 C C . GLU A 1 86 ? -2.446 -1.337 16.885 1.00 93.94 86 GLU A C 1
ATOM 715 O O . GLU A 1 86 ? -3.448 -1.513 17.590 1.00 93.94 86 GLU A O 1
ATOM 720 N N . ASP A 1 87 ? -2.537 -1.079 15.582 1.00 94.25 87 ASP A N 1
ATOM 721 C CA . ASP A 1 87 ? -3.801 -0.900 14.866 1.00 94.25 87 ASP A CA 1
ATOM 722 C C . ASP A 1 87 ? -4.607 -2.207 14.798 1.00 94.25 87 ASP A C 1
ATOM 724 O O . ASP A 1 87 ? -5.826 -2.194 15.004 1.00 94.25 87 ASP A O 1
ATOM 728 N N . ILE A 1 88 ? -3.932 -3.352 14.629 1.00 91.50 88 ILE A N 1
ATOM 729 C CA . ILE A 1 88 ? -4.554 -4.685 14.695 1.00 91.50 88 ILE A CA 1
ATOM 730 C C . ILE A 1 88 ? -5.117 -4.962 16.092 1.00 91.50 88 ILE A C 1
ATOM 732 O O . ILE A 1 88 ? -6.257 -5.416 16.211 1.00 91.50 88 ILE A O 1
ATOM 736 N N . LYS A 1 89 ? -4.360 -4.674 17.162 1.00 91.75 89 LYS A N 1
ATOM 737 C CA . LYS A 1 89 ? -4.848 -4.823 18.549 1.00 91.75 89 LYS A CA 1
ATOM 738 C C . LYS A 1 89 ? -6.067 -3.941 18.819 1.00 91.75 89 LYS A C 1
ATOM 740 O O . LYS A 1 89 ? -6.980 -4.359 19.528 1.00 91.75 89 LYS A O 1
ATOM 745 N N . SER A 1 90 ? -6.098 -2.765 18.199 1.00 92.25 90 SER A N 1
ATOM 746 C CA . SER A 1 90 ? -7.208 -1.811 18.264 1.00 92.25 90 SER A CA 1
ATOM 747 C C . SER A 1 90 ? -8.361 -2.142 17.305 1.00 92.25 90 SER A C 1
ATOM 749 O O . SER A 1 90 ? -9.347 -1.412 17.269 1.00 92.25 90 SER A O 1
ATOM 751 N N . LYS A 1 91 ? -8.265 -3.246 16.545 1.00 91.62 91 LYS A N 1
ATOM 752 C CA . LYS A 1 91 ? -9.262 -3.725 15.571 1.00 91.62 91 LYS A CA 1
ATOM 753 C C . LYS A 1 91 ? -9.621 -2.710 14.478 1.00 91.62 91 LYS A C 1
ATOM 755 O O . LYS A 1 91 ? -10.737 -2.752 13.957 1.00 91.62 91 LYS A O 1
ATOM 760 N N . LYS A 1 92 ? -8.697 -1.819 14.112 1.00 93.81 92 LYS A N 1
ATOM 761 C CA . LYS A 1 92 ? -8.928 -0.868 13.019 1.00 93.81 92 LYS A CA 1
ATOM 762 C C . LYS A 1 92 ? -9.045 -1.596 11.680 1.00 93.81 92 LYS A C 1
ATOM 764 O O . LYS A 1 92 ? -8.347 -2.584 11.441 1.00 93.81 92 LYS A O 1
ATOM 769 N N . ASP A 1 93 ? -9.911 -1.085 10.812 1.00 94.94 93 ASP A N 1
ATOM 770 C CA . ASP A 1 93 ? -9.932 -1.478 9.407 1.00 94.94 93 ASP A CA 1
ATOM 771 C C . ASP A 1 93 ? -8.770 -0.804 8.687 1.00 94.94 93 ASP A C 1
ATOM 773 O O . ASP A 1 93 ? -8.587 0.411 8.790 1.00 94.94 93 ASP A O 1
ATOM 777 N N . MET A 1 94 ? -7.971 -1.590 7.969 1.00 94.94 94 MET A N 1
ATOM 778 C CA . MET A 1 94 ? -6.765 -1.071 7.340 1.00 94.94 94 MET A CA 1
ATOM 779 C C . MET A 1 94 ? -6.436 -1.748 6.017 1.00 94.94 94 MET A C 1
ATOM 781 O O . MET A 1 94 ? -6.786 -2.907 5.783 1.00 94.94 94 MET A O 1
ATOM 785 N N . VAL A 1 95 ? -5.717 -1.020 5.170 1.00 96.38 95 VAL A N 1
ATOM 786 C CA . VAL A 1 95 ? -5.131 -1.518 3.928 1.00 96.38 95 VAL A CA 1
ATOM 787 C C . VAL A 1 95 ? -3.620 -1.340 3.997 1.00 96.38 95 VAL A C 1
ATOM 789 O O . VAL A 1 95 ? -3.128 -0.244 4.264 1.00 96.38 95 VAL A O 1
ATOM 792 N N . ILE A 1 96 ? -2.890 -2.424 3.751 1.00 97.25 96 ILE A N 1
ATOM 793 C CA . ILE A 1 96 ? -1.431 -2.468 3.744 1.00 97.25 96 ILE A CA 1
ATOM 794 C C . ILE A 1 96 ? -0.978 -2.723 2.310 1.00 97.25 96 ILE A C 1
ATOM 796 O O . ILE A 1 96 ? -1.252 -3.779 1.744 1.00 97.25 96 ILE A O 1
ATOM 800 N N . PHE A 1 97 ? -0.273 -1.762 1.730 1.00 98.38 97 PHE A N 1
ATOM 801 C CA . PHE A 1 97 ? 0.455 -1.948 0.482 1.00 98.38 97 PHE A CA 1
ATOM 802 C C . PHE A 1 97 ? 1.862 -2.440 0.801 1.00 98.38 97 PHE A C 1
ATOM 804 O O . PHE A 1 97 ? 2.517 -1.872 1.673 1.00 98.38 97 PHE A O 1
ATOM 811 N N . VAL A 1 98 ? 2.328 -3.463 0.091 1.00 98.19 98 VAL A N 1
ATOM 812 C CA . VAL A 1 98 ? 3.701 -3.967 0.183 1.00 98.19 98 VAL A CA 1
ATOM 813 C C . VAL A 1 98 ? 4.326 -3.864 -1.200 1.00 98.19 98 VAL A C 1
ATOM 815 O O . VAL A 1 98 ? 4.028 -4.669 -2.074 1.00 98.19 98 VAL A O 1
ATOM 818 N N . LYS A 1 99 ? 5.146 -2.839 -1.423 1.00 98.12 99 LYS A N 1
ATOM 819 C CA . LYS A 1 99 ? 5.779 -2.545 -2.710 1.00 98.12 99 LYS A CA 1
ATOM 820 C C . LYS A 1 99 ? 7.249 -2.929 -2.690 1.00 98.12 99 LYS A C 1
ATOM 822 O O . LYS A 1 99 ? 8.008 -2.425 -1.866 1.00 98.12 99 LYS A O 1
ATOM 827 N N . GLY A 1 100 ? 7.671 -3.723 -3.659 1.00 97.75 100 GLY A N 1
ATOM 828 C CA . GLY A 1 100 ? 9.085 -3.966 -3.892 1.00 97.75 100 GLY A CA 1
ATOM 829 C C . GLY A 1 100 ? 9.310 -5.171 -4.778 1.00 97.75 100 GLY A C 1
ATOM 830 O O . GLY A 1 100 ? 8.401 -5.648 -5.461 1.00 97.75 100 GLY A O 1
ATOM 831 N N . LYS A 1 101 ? 10.536 -5.669 -4.723 1.00 96.12 101 LYS A N 1
ATOM 832 C CA . LYS A 1 101 ? 10.911 -6.932 -5.339 1.00 96.12 101 LYS A CA 1
ATOM 833 C C . LYS A 1 101 ? 10.304 -8.123 -4.618 1.00 96.12 101 LYS A C 1
ATOM 835 O O . LYS A 1 101 ? 9.947 -8.034 -3.438 1.00 96.12 101 LYS A O 1
ATOM 840 N N . GLU A 1 102 ? 10.249 -9.265 -5.294 1.00 94.75 102 GLU A N 1
ATOM 841 C CA . GLU A 1 102 ? 9.632 -10.485 -4.756 1.00 94.75 102 GLU A CA 1
ATOM 842 C C . GLU A 1 102 ? 10.198 -10.866 -3.374 1.00 94.75 102 GLU A C 1
ATOM 844 O O . GLU A 1 102 ? 9.444 -11.121 -2.431 1.00 94.75 102 GLU A O 1
ATOM 849 N N . ASN A 1 103 ? 11.525 -10.819 -3.212 1.00 95.69 103 ASN A N 1
ATOM 850 C CA . ASN A 1 103 ? 12.184 -11.130 -1.939 1.00 95.69 103 ASN A CA 1
ATOM 851 C C . ASN A 1 103 ? 11.806 -10.154 -0.814 1.00 95.69 103 ASN A C 1
ATOM 853 O O . ASN A 1 103 ? 11.619 -10.575 0.329 1.00 95.69 103 ASN A O 1
ATOM 857 N N . TYR A 1 104 ? 11.683 -8.860 -1.122 1.00 97.69 104 TYR A N 1
ATOM 858 C CA . TYR A 1 104 ? 11.243 -7.864 -0.148 1.00 97.69 104 TYR A CA 1
ATOM 859 C C . TYR A 1 104 ? 9.801 -8.144 0.283 1.00 97.69 104 TYR A C 1
ATOM 861 O O . TYR A 1 104 ? 9.532 -8.275 1.477 1.00 97.69 104 TYR A O 1
ATOM 869 N N . ILE A 1 105 ? 8.894 -8.328 -0.682 1.00 97.06 105 ILE A N 1
ATOM 870 C CA . ILE A 1 105 ? 7.476 -8.619 -0.429 1.00 97.06 105 ILE A CA 1
ATOM 871 C C . ILE A 1 105 ? 7.325 -9.867 0.439 1.00 97.06 105 ILE A C 1
ATOM 873 O O . ILE A 1 105 ? 6.595 -9.848 1.432 1.00 97.06 105 ILE A O 1
ATOM 877 N N . LYS A 1 106 ? 8.049 -10.941 0.109 1.00 95.19 106 LYS A N 1
ATOM 878 C CA . LYS A 1 106 ? 8.040 -12.181 0.886 1.00 95.19 106 LYS A CA 1
ATOM 879 C C . LYS A 1 106 ? 8.475 -11.946 2.334 1.00 95.19 106 LYS A C 1
ATOM 881 O O . LYS A 1 106 ? 7.752 -12.327 3.251 1.00 95.19 106 LYS A O 1
ATOM 886 N N . ASN A 1 107 ? 9.600 -11.260 2.543 1.00 96.00 107 ASN A N 1
ATOM 887 C CA . ASN A 1 107 ? 10.116 -10.961 3.881 1.00 96.00 107 ASN A CA 1
ATOM 888 C C . ASN A 1 107 ? 9.143 -10.100 4.702 1.00 96.00 107 ASN A C 1
ATOM 890 O O . ASN A 1 107 ? 8.961 -10.330 5.899 1.00 96.00 107 ASN A O 1
ATOM 894 N N . ILE A 1 108 ? 8.506 -9.104 4.084 1.00 96.69 108 ILE A N 1
ATOM 895 C CA . ILE A 1 108 ? 7.487 -8.288 4.749 1.00 96.69 108 ILE A CA 1
ATOM 896 C C . ILE A 1 108 ? 6.277 -9.145 5.135 1.00 96.69 108 ILE A C 1
ATOM 898 O O . ILE A 1 108 ? 5.847 -9.102 6.291 1.00 96.69 108 ILE A O 1
ATOM 902 N N . ASN A 1 109 ? 5.758 -9.946 4.202 1.00 94.69 109 ASN A N 1
ATOM 903 C CA . ASN A 1 109 ? 4.595 -10.800 4.429 1.00 94.69 109 ASN A CA 1
ATOM 904 C C . ASN A 1 109 ? 4.829 -11.801 5.566 1.00 94.69 109 ASN A C 1
ATOM 906 O O . ASN A 1 109 ? 4.018 -11.859 6.487 1.00 94.69 109 ASN A O 1
ATOM 910 N N . GLU A 1 110 ? 5.982 -12.475 5.605 1.00 92.62 110 GLU A N 1
ATOM 911 C CA . GLU A 1 110 ? 6.349 -13.386 6.702 1.00 92.62 110 GLU A CA 1
ATOM 912 C C . GLU A 1 110 ? 6.337 -12.712 8.092 1.00 92.62 110 GLU A C 1
ATOM 914 O O . GLU A 1 110 ? 6.155 -13.372 9.124 1.00 92.62 110 GLU A O 1
ATOM 919 N N . ASN A 1 111 ? 6.528 -11.390 8.149 1.00 91.25 111 ASN A N 1
ATOM 920 C CA . ASN A 1 111 ? 6.463 -10.621 9.387 1.00 91.25 111 ASN A CA 1
ATOM 921 C C . ASN A 1 111 ? 5.034 -10.198 9.745 1.00 91.25 111 ASN A C 1
ATOM 923 O O . ASN A 1 111 ? 4.616 -10.399 10.887 1.00 91.25 111 ASN A O 1
ATOM 927 N N . ILE A 1 112 ? 4.274 -9.646 8.795 1.00 92.12 112 ILE A N 1
ATOM 928 C CA . ILE A 1 112 ? 2.940 -9.088 9.077 1.00 92.12 112 ILE A CA 1
ATOM 929 C C . ILE A 1 112 ? 1.834 -10.152 9.117 1.00 92.12 112 ILE A C 1
ATOM 931 O O . ILE A 1 112 ? 0.826 -9.963 9.803 1.00 92.12 112 ILE A O 1
ATOM 935 N N . GLU A 1 113 ? 1.998 -11.293 8.444 1.00 88.31 113 GLU A N 1
ATOM 936 C CA . GLU A 1 113 ? 1.018 -12.391 8.450 1.00 88.31 113 GLU A CA 1
ATOM 937 C C . GLU A 1 113 ? 0.801 -12.967 9.849 1.00 88.31 113 GLU A C 1
ATOM 939 O O . GLU A 1 113 ? -0.341 -13.200 10.250 1.00 88.31 113 GLU A O 1
ATOM 944 N N . LYS A 1 114 ? 1.862 -13.025 10.664 1.00 86.62 114 LYS A N 1
ATOM 945 C CA . LYS A 1 114 ? 1.806 -13.440 12.078 1.00 86.62 114 LYS A CA 1
ATOM 946 C C . LYS A 1 114 ? 0.766 -12.663 12.894 1.00 86.62 114 LYS A C 1
ATOM 948 O O . LYS A 1 114 ? 0.233 -13.188 13.873 1.00 86.62 114 LYS A O 1
ATOM 953 N N . TRP A 1 115 ? 0.481 -11.415 12.516 1.00 87.44 115 TRP A N 1
ATOM 954 C CA . TRP A 1 115 ? -0.520 -10.567 13.170 1.00 87.44 115 TRP A CA 1
ATOM 955 C C . TRP A 1 115 ? -1.849 -10.527 12.411 1.00 87.44 115 TRP A C 1
ATOM 957 O O . TRP A 1 115 ? -2.911 -10.417 13.027 1.00 87.44 115 TRP A O 1
ATOM 967 N N . THR A 1 116 ? -1.810 -10.616 11.082 1.00 84.62 116 THR A N 1
ATOM 968 C CA . THR A 1 116 ? -2.972 -10.358 10.220 1.00 84.62 116 THR A CA 1
ATOM 969 C C . THR A 1 116 ? -3.809 -11.598 9.909 1.00 84.62 116 THR A C 1
ATOM 971 O O . THR A 1 116 ? -5.002 -11.439 9.651 1.00 84.62 116 THR A O 1
ATOM 974 N N . GLU A 1 117 ? -3.260 -12.816 10.018 1.00 79.06 117 GLU A N 1
ATOM 975 C CA . GLU A 1 117 ? -3.961 -14.085 9.734 1.00 79.06 117 GLU A CA 1
ATOM 976 C C . GLU A 1 117 ? -5.305 -14.222 10.466 1.00 79.06 117 GLU A C 1
ATOM 978 O O . GLU A 1 117 ? -6.278 -14.751 9.929 1.00 79.06 117 GLU A O 1
ATOM 983 N N . LYS A 1 118 ? -5.376 -13.729 11.707 1.00 73.62 118 LYS A N 1
ATOM 984 C CA . LYS A 1 118 ? -6.577 -13.822 12.555 1.00 73.62 118 LYS A CA 1
ATOM 985 C C . LYS A 1 118 ? -7.521 -12.631 12.402 1.00 73.62 118 LYS A C 1
ATOM 987 O O . LYS A 1 118 ? -8.643 -12.675 12.905 1.00 73.62 118 LYS A O 1
ATOM 992 N N . SER A 1 119 ? -7.083 -11.562 11.740 1.00 78.12 119 SER A N 1
ATOM 993 C CA . SER A 1 119 ? -7.872 -10.344 11.579 1.00 78.12 119 SER A CA 1
ATOM 994 C C . SER A 1 119 ? -8.665 -10.404 10.283 1.00 78.12 119 SER A C 1
ATOM 996 O O . SER A 1 119 ? -8.105 -10.694 9.233 1.00 78.12 119 SER A O 1
ATOM 998 N N . LYS A 1 120 ? -9.961 -10.078 10.310 1.00 79.75 120 LYS A N 1
ATOM 999 C CA . LYS A 1 120 ? -10.758 -9.893 9.081 1.00 79.75 120 LYS A CA 1
ATOM 1000 C C . LYS A 1 120 ? -10.628 -8.478 8.506 1.00 79.75 120 LYS A C 1
ATOM 1002 O O . LYS A 1 120 ? -10.836 -8.299 7.314 1.00 79.75 120 LYS A O 1
ATOM 1007 N N . ASN A 1 121 ? -10.137 -7.537 9.306 1.00 86.94 121 ASN A N 1
ATOM 1008 C CA . ASN A 1 121 ? -10.186 -6.092 9.059 1.00 86.94 121 ASN A CA 1
ATOM 1009 C C . ASN A 1 121 ? -8.998 -5.554 8.234 1.00 86.94 121 ASN A C 1
ATOM 1011 O O . ASN A 1 121 ? -8.941 -4.373 7.913 1.00 86.94 121 ASN A O 1
ATOM 1015 N N . VAL A 1 122 ? -8.038 -6.421 7.891 1.00 92.50 122 VAL A N 1
ATOM 1016 C CA . VAL A 1 122 ? -6.800 -6.039 7.185 1.00 92.50 122 VAL A CA 1
ATOM 1017 C C . VAL A 1 122 ? -6.798 -6.489 5.723 1.00 92.50 122 VAL A C 1
ATOM 1019 O O . VAL A 1 122 ? -6.783 -7.682 5.443 1.00 92.50 122 VAL A O 1
ATOM 1022 N N . GLU A 1 123 ? -6.745 -5.579 4.769 1.00 93.69 123 GLU A N 1
ATOM 1023 C CA . GLU A 1 123 ? -6.463 -5.919 3.373 1.00 93.69 123 GLU A CA 1
ATOM 1024 C C . GLU A 1 123 ? -4.961 -5.786 3.096 1.00 93.69 123 GLU A C 1
ATOM 1026 O O . GLU A 1 123 ? -4.363 -4.788 3.485 1.00 93.69 123 GLU A O 1
ATOM 1031 N N . ILE A 1 124 ? -4.352 -6.769 2.426 1.00 94.88 124 ILE A N 1
ATOM 1032 C CA . ILE A 1 124 ? -2.952 -6.703 1.978 1.00 94.88 124 ILE A CA 1
ATOM 1033 C C . ILE A 1 124 ? -2.934 -6.661 0.449 1.00 94.88 124 ILE A C 1
ATOM 1035 O O . ILE A 1 124 ? -3.650 -7.433 -0.204 1.00 94.88 124 ILE A O 1
ATOM 1039 N N . ILE A 1 125 ? -2.142 -5.738 -0.098 1.00 97.19 125 ILE A N 1
ATOM 1040 C CA . ILE A 1 125 ? -1.945 -5.535 -1.533 1.00 97.19 125 ILE A CA 1
ATOM 1041 C C . ILE A 1 125 ? -0.451 -5.636 -1.848 1.00 97.19 125 ILE A C 1
ATOM 1043 O O . ILE A 1 125 ? 0.306 -4.692 -1.611 1.00 97.19 125 ILE A O 1
ATOM 1047 N N . ASP A 1 126 ? -0.043 -6.775 -2.397 1.00 97.69 126 ASP A N 1
ATOM 1048 C CA . ASP A 1 126 ? 1.345 -7.029 -2.789 1.00 97.69 126 ASP A CA 1
ATOM 1049 C C . ASP A 1 126 ? 1.603 -6.419 -4.171 1.00 97.69 126 ASP A C 1
ATOM 1051 O O . ASP A 1 126 ? 0.951 -6.766 -5.154 1.00 97.69 126 ASP A O 1
ATOM 1055 N N . CYS A 1 127 ? 2.513 -5.458 -4.245 1.00 97.94 127 CYS A N 1
ATOM 1056 C CA . CYS A 1 127 ? 2.781 -4.659 -5.431 1.00 97.94 127 CYS A CA 1
ATOM 1057 C C . CYS A 1 127 ? 4.160 -5.027 -5.969 1.00 97.94 127 CYS A C 1
ATOM 1059 O O . CYS A 1 127 ? 5.164 -4.626 -5.387 1.00 97.94 127 CYS A O 1
ATOM 1061 N N . TYR A 1 128 ? 4.186 -5.777 -7.067 1.00 97.62 128 TYR A N 1
ATOM 1062 C CA . TYR A 1 128 ? 5.387 -6.346 -7.667 1.00 97.62 128 TYR A CA 1
ATOM 1063 C C . TYR A 1 128 ? 5.969 -5.449 -8.756 1.00 97.62 128 TYR A C 1
ATOM 1065 O O . TYR A 1 128 ? 5.232 -4.833 -9.536 1.00 97.62 128 TYR A O 1
ATOM 1073 N N . ASP A 1 129 ? 7.297 -5.440 -8.834 1.00 96.75 129 ASP A N 1
ATOM 1074 C CA . ASP A 1 129 ? 8.035 -4.880 -9.959 1.00 96.75 129 ASP A CA 1
ATOM 1075 C C . ASP A 1 129 ? 7.861 -5.764 -11.203 1.00 96.75 129 ASP A C 1
ATOM 1077 O O . ASP A 1 129 ? 8.366 -6.884 -11.273 1.00 96.75 129 ASP A O 1
ATOM 1081 N N . MET A 1 130 ? 7.123 -5.259 -12.192 1.00 94.00 130 MET A N 1
ATOM 1082 C CA . MET A 1 130 ? 6.787 -5.982 -13.418 1.00 94.00 130 MET A CA 1
ATOM 1083 C C . MET A 1 130 ? 8.024 -6.377 -14.228 1.00 94.00 130 MET A C 1
ATOM 1085 O O . MET A 1 130 ? 7.986 -7.398 -14.912 1.00 94.00 130 MET A O 1
ATOM 1089 N N . GLU A 1 131 ? 9.102 -5.591 -14.173 1.00 91.06 131 GLU A N 1
ATOM 1090 C CA . GLU A 1 131 ? 10.320 -5.910 -14.920 1.00 91.06 131 GLU A CA 1
ATOM 1091 C C . GLU A 1 131 ? 10.996 -7.160 -14.346 1.00 91.06 131 GLU A C 1
ATOM 1093 O O . GLU A 1 131 ? 11.396 -8.045 -15.106 1.00 91.06 131 GLU A O 1
ATOM 1098 N N . GLU A 1 132 ? 11.048 -7.271 -13.015 1.00 93.06 132 GLU A N 1
ATOM 1099 C CA . GLU A 1 132 ? 11.618 -8.426 -12.311 1.00 93.06 132 GLU A CA 1
ATOM 1100 C C . GLU A 1 132 ? 10.822 -9.702 -12.586 1.00 93.06 132 GLU A C 1
ATOM 1102 O O . GLU A 1 132 ? 11.399 -10.743 -12.893 1.00 93.06 132 GLU A O 1
ATOM 1107 N N . ILE A 1 133 ? 9.495 -9.618 -12.504 1.00 91.25 133 ILE A N 1
ATOM 1108 C CA . ILE A 1 133 ? 8.637 -10.806 -12.499 1.00 91.25 133 ILE A CA 1
ATOM 1109 C C . ILE A 1 133 ? 8.035 -11.147 -13.866 1.00 91.25 133 ILE A C 1
ATOM 1111 O O . ILE A 1 133 ? 7.151 -11.993 -13.954 1.00 91.25 133 ILE A O 1
ATOM 1115 N N . SER A 1 134 ? 8.463 -10.480 -14.940 1.00 88.00 134 SER A N 1
ATOM 1116 C CA . SER A 1 134 ? 7.840 -10.592 -16.270 1.00 88.00 134 SER A CA 1
ATOM 1117 C C . SER A 1 134 ? 7.694 -12.034 -16.782 1.00 88.00 134 SER A C 1
ATOM 1119 O O . SER A 1 134 ? 6.717 -12.342 -17.460 1.00 88.00 134 SER A O 1
ATOM 1121 N N . GLN A 1 135 ? 8.627 -12.927 -16.433 1.00 89.56 135 GLN A N 1
ATOM 1122 C CA . GLN A 1 135 ? 8.596 -14.345 -16.819 1.00 89.56 135 GLN A CA 1
ATOM 1123 C C . GLN A 1 135 ? 7.691 -15.212 -15.928 1.00 89.56 135 GLN A C 1
ATOM 1125 O O . GLN A 1 135 ? 7.216 -16.250 -16.382 1.00 89.56 135 GLN A O 1
ATOM 1130 N N . ASP A 1 136 ? 7.421 -14.773 -14.697 1.00 91.19 136 ASP A N 1
ATOM 1131 C CA . ASP A 1 136 ? 6.670 -15.512 -13.672 1.00 91.19 136 ASP A CA 1
ATOM 1132 C C . ASP A 1 136 ? 5.335 -14.845 -13.304 1.00 91.19 136 ASP A C 1
ATOM 1134 O O . ASP A 1 136 ? 4.648 -15.263 -12.370 1.00 91.19 136 ASP A O 1
ATOM 1138 N N . MET A 1 137 ? 4.930 -13.817 -14.051 1.00 89.56 137 MET A N 1
ATOM 1139 C CA . MET A 1 137 ? 3.756 -13.003 -13.748 1.00 89.56 137 MET A CA 1
ATOM 1140 C C . MET A 1 137 ? 2.476 -13.832 -13.631 1.00 89.56 137 MET A C 1
ATOM 1142 O O . MET A 1 137 ? 1.726 -13.640 -12.676 1.00 89.56 137 MET A O 1
ATOM 1146 N N . ASP A 1 138 ? 2.248 -14.782 -14.540 1.00 89.25 138 ASP A N 1
ATOM 1147 C CA . ASP A 1 138 ? 1.075 -15.663 -14.494 1.00 89.25 138 ASP A CA 1
ATOM 1148 C C . ASP A 1 138 ? 1.085 -16.555 -13.240 1.00 89.25 138 ASP A C 1
ATOM 1150 O O . ASP A 1 138 ? 0.072 -16.666 -12.546 1.00 89.25 138 ASP A O 1
ATOM 1154 N N . ASN A 1 139 ? 2.251 -17.113 -12.890 1.00 90.50 139 ASN A N 1
ATOM 1155 C CA . ASN A 1 139 ? 2.430 -17.950 -11.700 1.00 90.50 139 ASN A CA 1
ATOM 1156 C C . ASN A 1 139 ? 2.177 -17.167 -10.407 1.00 90.50 139 ASN A C 1
ATOM 1158 O O . ASN A 1 139 ? 1.608 -17.705 -9.456 1.00 90.50 139 ASN A O 1
ATOM 1162 N N . ILE A 1 140 ? 2.608 -15.903 -10.361 1.00 90.44 140 ILE A N 1
ATOM 1163 C CA . ILE A 1 140 ? 2.330 -15.003 -9.241 1.00 90.44 140 ILE A CA 1
ATOM 1164 C C . ILE A 1 140 ? 0.839 -14.679 -9.214 1.00 90.44 140 ILE A C 1
ATOM 1166 O O . ILE A 1 140 ? 0.208 -14.853 -8.178 1.00 90.44 140 ILE A O 1
ATOM 1170 N N . MET A 1 141 ? 0.249 -14.257 -10.336 1.00 90.00 141 MET A N 1
ATOM 1171 C CA . MET A 1 141 ? -1.165 -13.876 -10.422 1.00 90.00 141 MET A CA 1
ATOM 1172 C C . MET A 1 141 ? -2.116 -14.988 -9.977 1.00 90.00 141 MET A C 1
ATOM 1174 O O . MET A 1 141 ? -3.088 -14.689 -9.284 1.00 90.00 141 MET A O 1
ATOM 1178 N N . ASP A 1 142 ? -1.827 -16.246 -10.309 1.00 89.56 142 ASP A N 1
ATOM 1179 C CA . ASP A 1 142 ? -2.652 -17.399 -9.927 1.00 89.56 142 ASP A CA 1
ATOM 1180 C C . ASP A 1 142 ? -2.694 -17.647 -8.398 1.00 89.56 142 ASP A C 1
ATOM 1182 O O . ASP A 1 142 ? -3.561 -18.374 -7.910 1.00 89.56 142 ASP A O 1
ATOM 1186 N N . GLN A 1 143 ? -1.811 -17.015 -7.614 1.00 90.00 143 GLN A N 1
ATOM 1187 C CA . GLN A 1 143 ? -1.834 -17.060 -6.143 1.00 90.00 143 GLN A CA 1
ATOM 1188 C C . GLN A 1 143 ? -2.790 -16.028 -5.522 1.00 90.00 143 GLN A C 1
ATOM 1190 O O . GLN A 1 143 ? -3.061 -16.075 -4.318 1.00 90.00 143 GLN A O 1
ATOM 1195 N N . TYR A 1 144 ? -3.307 -15.091 -6.320 1.00 92.81 144 TYR A N 1
ATOM 1196 C CA . TYR A 1 144 ? -4.142 -13.986 -5.860 1.00 92.81 144 TYR A CA 1
ATOM 1197 C C . TYR A 1 144 ? -5.559 -14.095 -6.413 1.00 92.81 144 TYR A C 1
ATOM 1199 O O . TYR A 1 144 ? -5.794 -14.472 -7.557 1.00 92.81 144 TYR A O 1
ATOM 1207 N N . LYS A 1 145 ? -6.539 -13.688 -5.601 1.00 92.44 145 LYS A N 1
ATOM 1208 C CA . LYS A 1 145 ? -7.937 -13.609 -6.049 1.00 92.44 145 LYS A CA 1
ATOM 1209 C C . LYS A 1 145 ? -8.206 -12.325 -6.829 1.00 92.44 145 LYS A C 1
ATOM 1211 O O . LYS A 1 145 ? -9.037 -12.298 -7.737 1.00 92.44 145 LYS A O 1
ATOM 1216 N N . PHE A 1 146 ? -7.531 -11.243 -6.448 1.00 95.31 146 PHE A N 1
ATOM 1217 C CA . PHE A 1 146 ? -7.773 -9.919 -6.999 1.00 95.31 146 PHE A CA 1
ATOM 1218 C C . PHE A 1 146 ? -6.498 -9.285 -7.543 1.00 95.31 146 PHE A C 1
ATOM 1220 O O . PHE A 1 146 ? -5.413 -9.492 -7.011 1.00 95.31 146 PHE A O 1
ATOM 1227 N N . THR A 1 147 ? -6.660 -8.423 -8.542 1.00 95.62 147 THR A N 1
ATOM 1228 C CA . THR A 1 147 ? -5.615 -7.532 -9.042 1.00 95.62 147 THR A CA 1
ATOM 1229 C C . THR A 1 147 ? -6.062 -6.078 -8.920 1.00 95.62 147 THR A C 1
ATOM 1231 O O . THR A 1 147 ? -7.203 -5.741 -9.248 1.00 95.62 147 THR A O 1
ATOM 1234 N N . LEU A 1 148 ? -5.182 -5.206 -8.436 1.00 96.88 148 LEU A N 1
ATOM 1235 C CA . LEU A 1 148 ? -5.374 -3.763 -8.435 1.00 96.88 148 LEU A CA 1
ATOM 1236 C C . LEU A 1 148 ? -4.666 -3.158 -9.651 1.00 96.88 148 LEU A C 1
ATOM 1238 O O . LEU A 1 148 ? -3.463 -3.327 -9.843 1.00 96.88 148 LEU A O 1
ATOM 1242 N N . LYS A 1 149 ? -5.436 -2.431 -10.460 1.00 93.75 149 LYS A N 1
ATOM 1243 C CA . LYS A 1 149 ? -4.976 -1.681 -11.635 1.00 93.75 149 LYS A CA 1
ATOM 1244 C C . LYS A 1 149 ? -5.434 -0.228 -11.508 1.00 93.75 149 LYS A C 1
ATOM 1246 O O . LYS A 1 149 ? -6.217 0.102 -10.620 1.00 93.75 149 LYS A O 1
ATOM 1251 N N . THR A 1 150 ? -5.022 0.635 -12.433 1.00 87.25 150 THR A N 1
ATOM 1252 C CA . THR A 1 150 ? -5.501 2.032 -12.505 1.00 87.25 150 THR A CA 1
ATOM 1253 C C . THR A 1 150 ? -7.026 2.138 -12.638 1.00 87.25 150 THR A C 1
ATOM 1255 O O . THR A 1 150 ? -7.620 3.108 -12.179 1.00 87.25 150 THR A O 1
ATOM 1258 N N . THR A 1 151 ? -7.679 1.121 -13.210 1.00 87.94 151 THR A N 1
ATOM 1259 C CA . THR A 1 151 ? -9.145 1.015 -13.308 1.00 87.94 151 THR A CA 1
ATOM 1260 C C . THR A 1 151 ? -9.821 0.540 -12.018 1.00 87.94 151 THR A C 1
ATOM 1262 O O . THR A 1 151 ? -11.048 0.497 -11.947 1.00 87.94 151 THR A O 1
ATOM 1265 N N . GLY A 1 152 ? -9.045 0.188 -10.991 1.00 91.44 152 GLY A N 1
ATOM 1266 C CA . GLY A 1 152 ? -9.523 -0.307 -9.707 1.00 91.44 152 GLY A CA 1
ATOM 1267 C C . GLY A 1 152 ? -9.224 -1.787 -9.466 1.00 91.44 152 GLY A C 1
ATOM 1268 O O . GLY A 1 152 ? -8.404 -2.415 -10.142 1.00 91.44 152 GLY A O 1
ATOM 1269 N N . LYS A 1 153 ? -9.873 -2.330 -8.433 1.00 94.06 153 LYS A N 1
ATOM 1270 C CA . LYS A 1 153 ? -9.706 -3.715 -7.982 1.00 94.06 153 LYS A CA 1
ATOM 1271 C C . LYS A 1 153 ? -10.613 -4.645 -8.787 1.00 94.06 153 LYS A C 1
ATOM 1273 O O . LYS A 1 153 ? -11.827 -4.461 -8.792 1.00 94.06 153 LYS A O 1
ATOM 1278 N N . ASN A 1 154 ? -10.021 -5.652 -9.418 1.00 92.44 154 ASN A N 1
ATOM 1279 C CA . ASN A 1 154 ? -10.689 -6.619 -10.287 1.00 92.44 154 AS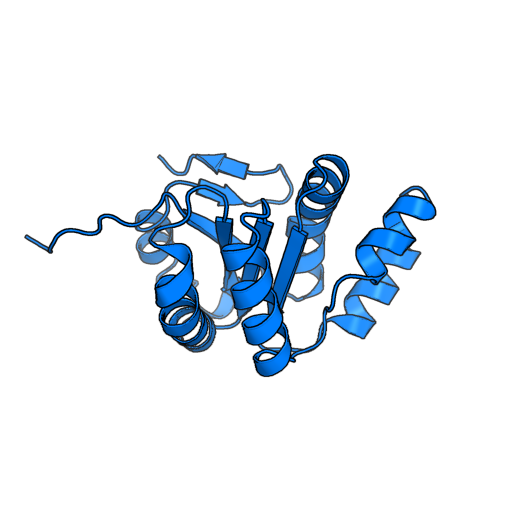N A CA 1
ATOM 1280 C C . ASN A 1 154 ? -10.446 -8.048 -9.793 1.00 92.44 154 ASN A C 1
ATOM 1282 O O . ASN A 1 154 ? -9.423 -8.316 -9.167 1.00 92.44 154 ASN A O 1
ATOM 1286 N N . ILE A 1 155 ? -11.370 -8.962 -10.085 1.00 92.94 155 ILE A N 1
ATOM 1287 C CA . ILE A 1 155 ? -11.183 -10.404 -9.862 1.00 92.94 155 ILE A CA 1
ATOM 1288 C C . ILE A 1 155 ? -10.268 -10.943 -10.968 1.00 92.94 155 ILE A C 1
ATOM 1290 O O . ILE A 1 155 ? -10.419 -10.545 -12.123 1.00 92.94 155 ILE A O 1
ATOM 1294 N N . ILE A 1 156 ? -9.302 -11.795 -10.616 1.00 86.31 156 ILE A N 1
ATOM 1295 C CA . ILE A 1 156 ? -8.383 -12.404 -11.589 1.00 86.31 156 ILE A CA 1
ATOM 1296 C C . ILE A 1 156 ? -9.083 -13.559 -12.314 1.00 86.31 156 ILE A C 1
ATOM 1298 O O . ILE A 1 156 ? -9.072 -13.566 -13.544 1.00 86.31 156 ILE A O 1
ATOM 1302 N N . LYS A 1 157 ? -9.734 -14.471 -11.575 1.00 67.25 157 LYS A N 1
ATOM 1303 C CA . LYS A 1 157 ? -10.619 -15.544 -12.061 1.00 67.25 157 LYS A CA 1
ATOM 1304 C C . LYS A 1 157 ? -11.616 -15.932 -10.966 1.00 67.25 157 LYS A C 1
ATOM 1306 O O . LYS A 1 157 ? -11.230 -15.864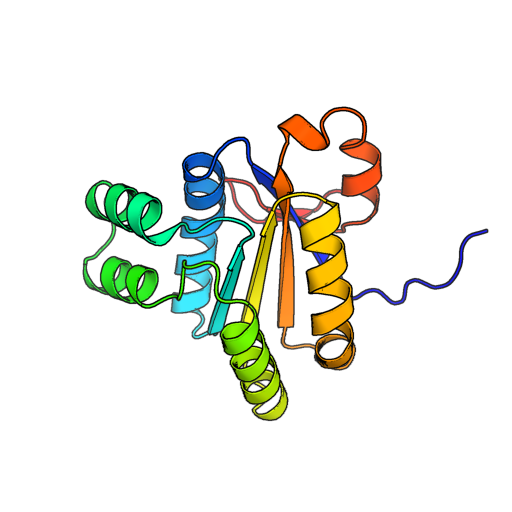 -9.776 1.00 67.25 157 LYS A O 1
#

pLDDT: mean 91.2, std 12.2, range [31.02, 98.5]

Nearest PDB structures (foldseek):
  8wv8-assembly1_B  TM=5.600E-01  e=1.304E+00  Synechococcus elongatus PCC 7942 = FACHB-805
  8wv8-assembly1_A  TM=5.536E-01  e=2.054E+00  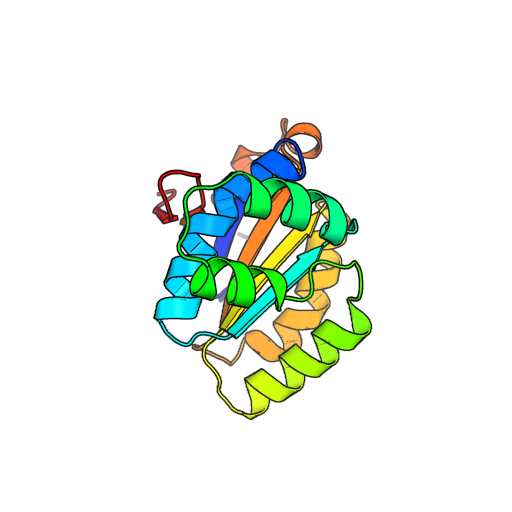Synechococcus elongatus PCC 7942 = FACHB-805
  7dyk-assembly1_A  TM=5.865E-01  e=3.032E+00  Synechococcus elongatus PCC 7942 = FACHB-805
  7dyk-assembly1_B-2  TM=5.354E-01  e=1.925E+00  Synechococcus elongatus PCC 7942 = FACHB-805
  8wve-assembly1_A  TM=5.622E-01  e=7.521E+00  Synechococcus elongatus